Protein AF-A0ABD7Z527-F1 (afdb_monomer)

Nearest PDB structures (foldseek):
  4tod-assembly1_P  TM=2.152E-01  e=4.088E+00  Pseudomonas aeruginosa PAO1
  4tod-assembly1_J  TM=2.157E-01  e=4.329E+00  Pseudomonas aeruginosa PAO1
  4tod-assembly1_X  TM=2.156E-01  e=5.768E+00  Pseudomonas aeruginosa PAO1
  4tod-assembly1_B  TM=2.157E-01  e=8.139E+00  Pseudomonas aeruginosa PAO1
  4tod-assembly1_K  TM=2.155E-01  e=7.685E+00  Pseudomonas aeruginosa PAO1

Solvent-accessible surface area (backbone atoms only — not comparable to full-atom values): 9839 Å² total; per-residue (Å²): 134,81,52,68,57,55,56,52,47,55,48,41,74,73,71,46,86,82,51,60,68,53,32,31,76,75,62,70,29,89,59,44,30,60,46,44,46,56,42,40,77,74,68,48,90,78,90,82,69,78,49,38,57,57,56,54,61,9,43,60,68,12,44,68,38,42,75,70,66,40,55,69,60,13,51,52,37,22,50,56,42,30,55,51,53,51,50,57,33,51,76,70,72,50,76,78,61,68,40,77,66,75,51,58,57,75,65,64,43,37,53,56,42,50,44,32,36,47,70,62,62,38,55,64,72,61,42,56,75,71,44,65,96,49,72,67,42,52,29,58,76,70,65,60,53,70,39,72,68,53,49,52,52,49,52,53,51,50,53,52,51,50,52,54,50,52,53,57,62,73,75,109

Sequence (172 aa):
MNSQSEQILKYLQAGNALTPLEALRKFNCLRLGVRIYDLRQKGYVINSFLTTHTAMHAAESASALFNAGDKYRAGLAFKTAYERIVSEKKAKGIQPDWYVSAGLDKEQLAQLITEAAATGKITNDYALALLPAGEERMNIEAGNLLTDKQKEEGKARLGNLLNLITQKCALN

Organism: NCBI:txid1196083

pLDDT: mean 71.56, std 10.15, range [46.47, 90.75]

Radius of gyration: 21.58 Å; Cα contacts (8 Å, |Δi|>4): 142; chains: 1; bounding box: 44×40×75 Å

InterPro domains:
  IPR055245 Winged helix-turn-helix domain, proteobacterial-type [PF14090] (3-51)

Structure (mmCIF, N/CA/C/O backbone):
data_AF-A0ABD7Z527-F1
#
_entry.id   AF-A0ABD7Z527-F1
#
loop_
_atom_site.group_PDB
_atom_site.id
_atom_site.type_symbol
_atom_site.label_atom_id
_atom_site.label_alt_id
_atom_site.label_comp_id
_atom_site.label_asym_id
_atom_site.label_entity_id
_atom_site.label_seq_id
_atom_site.pdbx_PDB_ins_code
_atom_site.Cartn_x
_atom_site.Cartn_y
_atom_site.Cartn_z
_atom_site.occupancy
_atom_site.B_iso_or_equiv
_atom_site.auth_seq_id
_atom_site.auth_comp_id
_atom_site.auth_asym_id
_atom_site.auth_atom_id
_atom_site.pdbx_PDB_model_num
ATOM 1 N N . MET A 1 1 ? -9.236 0.096 -29.673 1.00 46.47 1 MET A N 1
ATOM 2 C CA . MET A 1 1 ? -8.679 1.162 -28.813 1.00 46.47 1 MET A CA 1
ATOM 3 C C . MET A 1 1 ? -8.976 0.743 -27.385 1.00 46.47 1 MET A C 1
ATOM 5 O O . MET A 1 1 ? -10.144 0.711 -27.032 1.00 46.47 1 MET A O 1
ATOM 9 N N . ASN A 1 2 ? -7.975 0.280 -26.633 1.00 58.22 2 ASN A N 1
ATOM 10 C CA . ASN A 1 2 ? -8.216 -0.273 -25.294 1.00 58.22 2 ASN A CA 1
ATOM 11 C C . ASN A 1 2 ? -8.515 0.868 -24.322 1.00 58.22 2 ASN A C 1
ATOM 13 O O . ASN A 1 2 ? -7.862 1.913 -24.384 1.00 58.22 2 ASN A O 1
ATOM 17 N N . SER A 1 3 ? -9.495 0.680 -23.442 1.00 83.06 3 SER A N 1
ATOM 18 C CA . SER A 1 3 ? -9.830 1.693 -22.440 1.00 83.06 3 SER A CA 1
ATOM 19 C C . SER A 1 3 ? -8.656 1.892 -21.466 1.00 83.06 3 SER A C 1
ATOM 21 O O . SER A 1 3 ? -7.891 0.961 -21.202 1.00 83.06 3 SER A O 1
ATOM 23 N N . GLN A 1 4 ? -8.491 3.096 -20.900 1.00 81.88 4 GLN A N 1
ATOM 24 C CA . GLN A 1 4 ? -7.438 3.359 -19.898 1.00 81.88 4 GLN A CA 1
ATOM 25 C C . GLN A 1 4 ? -7.494 2.348 -18.735 1.00 81.88 4 GLN A C 1
ATOM 27 O O . GLN A 1 4 ? -6.457 1.922 -18.228 1.00 81.88 4 GLN A O 1
ATOM 32 N N . SER A 1 5 ? -8.700 1.913 -18.349 1.00 83.75 5 SER A N 1
ATO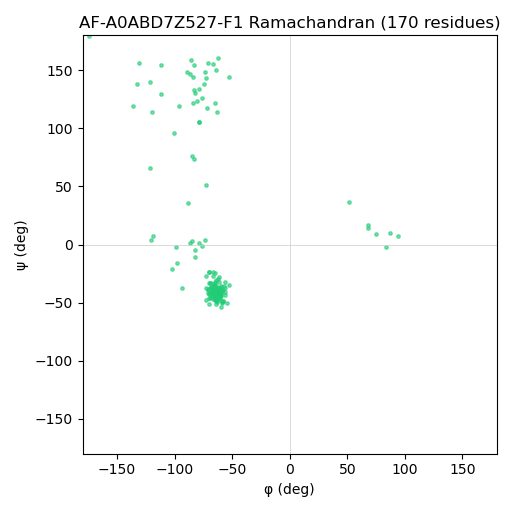M 33 C CA . SER A 1 5 ? -8.917 0.887 -17.323 1.00 83.75 5 SER A CA 1
ATOM 34 C C . SER A 1 5 ? -8.360 -0.482 -17.720 1.00 83.75 5 SER A C 1
ATOM 36 O O . SER A 1 5 ? -7.774 -1.155 -16.880 1.00 83.75 5 SER A O 1
ATOM 38 N N . GLU A 1 6 ? -8.499 -0.899 -18.981 1.00 86.81 6 GLU A N 1
ATOM 39 C CA . GLU A 1 6 ? -7.932 -2.166 -19.475 1.00 86.81 6 GLU A CA 1
ATOM 40 C C . GLU A 1 6 ? -6.405 -2.142 -19.501 1.00 86.81 6 GLU A C 1
ATOM 42 O O . GLU A 1 6 ? -5.765 -3.142 -19.179 1.00 86.81 6 GLU A O 1
ATOM 47 N N . GLN A 1 7 ? -5.806 -1.005 -19.865 1.00 88.75 7 GLN A N 1
ATOM 48 C CA . GLN A 1 7 ? -4.349 -0.85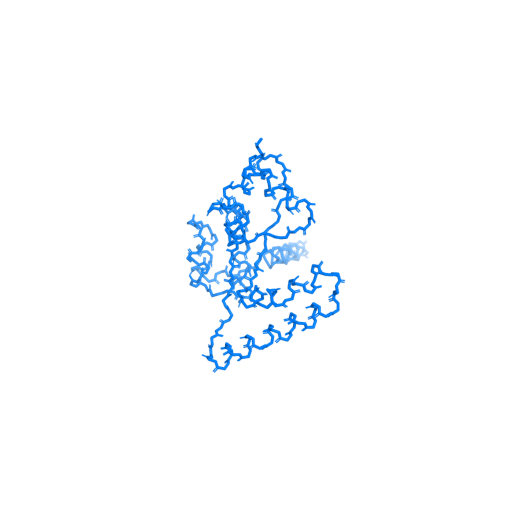0 -19.857 1.00 88.75 7 GLN A CA 1
ATOM 49 C C . GLN A 1 7 ? -3.789 -0.952 -18.436 1.00 88.75 7 GLN A C 1
ATOM 51 O O . GLN A 1 7 ? -2.818 -1.675 -18.206 1.00 88.75 7 GLN A O 1
ATOM 56 N N . ILE A 1 8 ? -4.443 -0.283 -17.482 1.00 87.19 8 ILE A N 1
ATOM 57 C CA . ILE A 1 8 ? -4.110 -0.366 -16.057 1.00 87.19 8 ILE A CA 1
ATOM 58 C C . ILE A 1 8 ? -4.287 -1.801 -15.555 1.00 87.19 8 ILE A C 1
ATOM 60 O O . ILE A 1 8 ? -3.374 -2.342 -14.938 1.00 87.19 8 ILE A O 1
ATOM 64 N N . LEU A 1 9 ? -5.411 -2.450 -15.870 1.00 86.38 9 LEU A N 1
ATOM 65 C CA . LEU A 1 9 ? -5.671 -3.831 -15.467 1.00 86.38 9 LEU A CA 1
ATOM 66 C C . LEU A 1 9 ? -4.587 -4.783 -15.980 1.00 86.38 9 LEU A C 1
ATOM 68 O O . LEU A 1 9 ? -4.036 -5.551 -15.197 1.00 86.38 9 LEU A O 1
ATOM 72 N N . LYS A 1 10 ? -4.231 -4.701 -17.266 1.00 86.94 10 LYS A N 1
ATOM 73 C CA . LYS A 1 10 ? -3.186 -5.545 -17.859 1.00 86.94 10 LYS A CA 1
ATOM 74 C C . LYS A 1 10 ? -1.829 -5.324 -17.186 1.00 86.94 10 LYS A C 1
ATOM 76 O O . LYS A 1 10 ? -1.083 -6.276 -16.973 1.00 86.94 10 LYS A O 1
ATOM 81 N N . TYR A 1 11 ? -1.513 -4.078 -16.837 1.00 84.69 11 TYR A N 1
ATOM 82 C CA . TYR A 1 11 ? -0.277 -3.738 -16.134 1.00 84.69 11 TYR A CA 1
ATOM 83 C C . TYR A 1 11 ? -0.232 -4.329 -14.718 1.00 84.69 11 TYR A C 1
ATOM 85 O O . TYR A 1 11 ? 0.797 -4.878 -14.324 1.00 84.69 11 TYR A O 1
ATOM 93 N N . LEU A 1 12 ? -1.354 -4.277 -13.991 1.00 80.50 12 LEU A N 1
ATOM 94 C CA . LEU A 1 12 ? -1.500 -4.877 -12.661 1.00 80.50 12 LEU A CA 1
ATOM 95 C C . LEU A 1 12 ? -1.464 -6.413 -12.716 1.00 80.50 12 LEU A C 1
ATOM 97 O O . LEU A 1 12 ? -0.806 -7.045 -11.896 1.00 80.50 12 LEU A O 1
ATOM 101 N N . GLN A 1 13 ? -2.108 -7.026 -13.714 1.00 81.50 13 GLN A N 1
ATOM 102 C CA . GLN A 1 13 ? -2.106 -8.481 -13.922 1.00 81.50 13 GLN A CA 1
ATOM 103 C C . GLN A 1 13 ? -0.719 -9.042 -14.254 1.00 81.50 13 GLN A C 1
ATOM 105 O O . GLN A 1 13 ? -0.444 -10.202 -13.965 1.00 81.50 13 GLN A O 1
ATOM 110 N N . ALA A 1 14 ? 0.175 -8.219 -14.806 1.00 76.38 14 ALA A N 1
ATOM 111 C CA . ALA A 1 14 ? 1.581 -8.572 -14.984 1.00 76.38 14 ALA A CA 1
ATOM 112 C C . ALA A 1 14 ? 2.389 -8.561 -13.664 1.00 76.38 14 ALA A C 1
ATOM 114 O O . ALA A 1 14 ? 3.598 -8.775 -13.694 1.00 76.38 14 ALA A O 1
ATOM 115 N N . GLY A 1 15 ? 1.743 -8.315 -12.516 1.00 71.25 15 GLY A N 1
ATOM 116 C CA . GLY A 1 15 ? 2.357 -8.325 -11.185 1.00 71.25 15 GLY A CA 1
ATOM 117 C C . GLY A 1 15 ? 2.979 -6.993 -10.765 1.00 71.25 15 GLY A C 1
ATOM 118 O O . GLY A 1 15 ? 3.676 -6.936 -9.754 1.00 71.25 15 GLY A O 1
ATOM 119 N N . ASN A 1 16 ? 2.748 -5.919 -11.524 1.00 73.06 16 ASN A N 1
ATOM 120 C CA . ASN A 1 16 ? 3.300 -4.605 -11.206 1.00 73.06 16 ASN A CA 1
ATOM 121 C C . ASN A 1 16 ? 2.419 -3.862 -10.198 1.00 73.06 16 ASN A C 1
ATOM 123 O O . ASN A 1 16 ? 1.191 -3.904 -10.276 1.00 73.06 16 ASN A O 1
ATOM 127 N N . ALA A 1 17 ? 3.049 -3.100 -9.306 1.00 73.62 17 ALA A N 1
ATOM 128 C CA . ALA A 1 17 ? 2.367 -2.066 -8.537 1.00 73.62 17 ALA A CA 1
ATOM 129 C C . ALA A 1 17 ? 2.258 -0.777 -9.366 1.00 73.62 17 ALA A C 1
ATOM 131 O O . ALA A 1 17 ? 3.062 -0.541 -10.272 1.00 73.62 17 ALA A O 1
ATOM 132 N N . LEU A 1 18 ? 1.259 0.055 -9.065 1.00 74.31 18 LEU A N 1
ATOM 133 C CA . LEU A 1 18 ? 1.029 1.302 -9.789 1.00 74.31 18 LEU A CA 1
ATOM 134 C C . LEU A 1 18 ? 0.715 2.449 -8.827 1.00 74.31 18 LEU A C 1
ATOM 136 O O . LEU A 1 18 ? -0.288 2.417 -8.115 1.00 74.31 18 LEU A O 1
ATOM 140 N N . THR A 1 19 ? 1.557 3.482 -8.835 1.00 73.81 19 THR A N 1
ATOM 141 C CA . THR A 1 19 ? 1.311 4.729 -8.095 1.00 73.81 19 THR A CA 1
ATOM 142 C C . THR A 1 19 ? 0.455 5.715 -8.905 1.00 73.81 19 THR A C 1
ATOM 144 O O . THR A 1 19 ? 0.436 5.646 -10.138 1.00 73.81 19 THR A O 1
ATOM 147 N N . PRO A 1 20 ? -0.217 6.694 -8.262 1.00 68.00 20 PRO A N 1
ATOM 148 C CA . PRO A 1 20 ? -0.946 7.745 -8.979 1.00 68.00 20 PRO A CA 1
ATOM 149 C C . PRO A 1 20 ? -0.072 8.526 -9.973 1.00 68.00 20 PRO A C 1
ATOM 151 O O . PRO A 1 20 ? -0.516 8.842 -11.076 1.00 68.00 20 PRO A O 1
ATOM 154 N N . LEU A 1 21 ? 1.191 8.788 -9.619 1.00 69.81 21 LEU A N 1
ATOM 155 C CA . LEU A 1 21 ? 2.136 9.487 -10.491 1.00 69.81 21 LEU A CA 1
ATOM 156 C C . LEU A 1 21 ? 2.545 8.631 -11.698 1.00 69.81 21 LEU A C 1
ATOM 158 O O . LEU A 1 21 ? 2.596 9.128 -12.821 1.00 69.81 21 LEU A O 1
ATOM 162 N N . GLU A 1 22 ? 2.809 7.340 -11.499 1.00 70.94 22 GLU A N 1
ATOM 163 C CA . GLU A 1 22 ? 3.094 6.427 -12.610 1.00 70.94 22 GLU A CA 1
ATOM 164 C C . GLU A 1 22 ? 1.879 6.234 -13.512 1.00 70.94 22 GLU A C 1
ATOM 166 O O . GLU A 1 22 ? 2.039 6.171 -14.729 1.00 70.94 22 GLU A O 1
ATOM 171 N N . ALA A 1 23 ? 0.671 6.187 -12.949 1.00 76.44 23 ALA A N 1
ATOM 172 C CA . ALA A 1 23 ? -0.558 6.110 -13.727 1.00 76.44 23 ALA A CA 1
ATOM 173 C C . ALA A 1 23 ? -0.746 7.344 -14.618 1.00 76.44 23 ALA A C 1
ATOM 175 O O . ALA A 1 23 ? -1.143 7.212 -15.779 1.00 76.44 23 ALA A O 1
ATOM 176 N N . LEU A 1 24 ? -0.388 8.527 -14.113 1.00 73.69 24 LEU A N 1
ATOM 177 C CA . LEU A 1 24 ? -0.336 9.743 -14.913 1.00 73.69 24 LEU A CA 1
ATOM 178 C C . LEU A 1 24 ? 0.722 9.640 -16.021 1.00 73.69 24 LEU A C 1
ATOM 180 O O . LEU A 1 24 ? 0.402 9.842 -17.186 1.00 73.69 24 LEU A O 1
ATOM 184 N N . ARG A 1 25 ? 1.967 9.272 -15.698 1.00 76.69 25 ARG A N 1
ATOM 185 C CA . ARG A 1 25 ? 3.066 9.241 -16.684 1.00 76.69 25 ARG A CA 1
ATOM 186 C C . ARG A 1 25 ? 2.906 8.150 -17.750 1.00 76.69 25 ARG A C 1
ATOM 188 O O . ARG A 1 25 ? 3.291 8.373 -18.892 1.00 76.69 25 ARG A O 1
ATOM 195 N N . LYS A 1 26 ? 2.375 6.976 -17.390 1.00 80.19 26 LYS A N 1
ATOM 196 C CA . LYS A 1 26 ? 2.280 5.794 -18.272 1.00 80.19 26 LYS A CA 1
ATOM 197 C C . LYS A 1 26 ? 0.945 5.693 -19.008 1.00 80.19 26 LYS A C 1
ATOM 199 O O . LYS A 1 26 ? 0.926 5.266 -20.157 1.00 80.19 26 LYS A O 1
ATOM 204 N N . PHE A 1 27 ? -0.161 6.062 -18.358 1.00 86.00 27 PHE A N 1
ATOM 205 C CA . PHE A 1 27 ? -1.521 5.855 -18.883 1.00 86.00 27 PHE A CA 1
ATOM 206 C C . PHE A 1 27 ? -2.312 7.158 -19.044 1.00 86.00 27 PHE A C 1
ATOM 208 O O . PHE A 1 27 ? -3.498 7.126 -19.383 1.00 86.00 27 PHE A O 1
ATOM 215 N N . ASN A 1 28 ? -1.677 8.307 -18.779 1.00 83.88 28 ASN A N 1
ATOM 216 C CA . ASN A 1 28 ? -2.321 9.619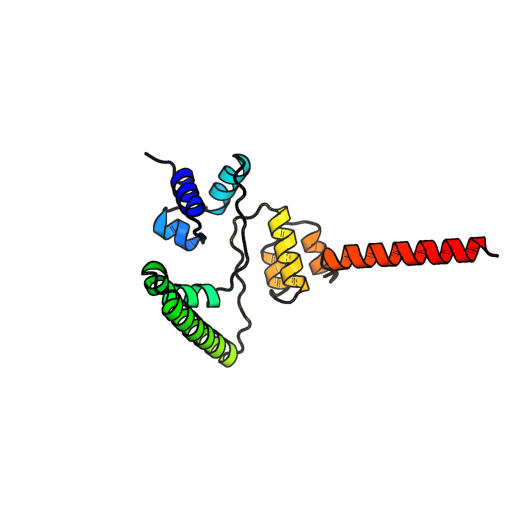 -18.730 1.00 83.88 28 ASN A CA 1
ATOM 217 C C . ASN A 1 28 ? -3.562 9.627 -17.816 1.00 83.88 28 ASN A C 1
ATOM 219 O O . ASN A 1 28 ? -4.593 10.233 -18.114 1.00 83.88 28 ASN A O 1
ATOM 223 N N . CYS A 1 29 ? -3.488 8.872 -16.715 1.00 82.25 29 CYS A N 1
ATOM 224 C CA . CYS A 1 29 ? -4.592 8.674 -15.790 1.00 82.25 29 CYS A CA 1
ATOM 225 C C . CYS A 1 29 ? -4.426 9.570 -14.556 1.00 82.25 29 CYS A C 1
ATOM 227 O O . CYS A 1 29 ? -3.756 9.209 -13.593 1.00 82.25 29 CYS A O 1
ATOM 229 N N . LEU A 1 30 ? -5.082 10.734 -14.577 1.00 74.62 30 LEU A N 1
ATOM 230 C CA . LEU A 1 30 ? -5.107 11.688 -13.456 1.00 74.62 30 LEU A CA 1
ATOM 231 C C . LEU A 1 30 ? -5.922 11.192 -12.250 1.00 74.62 30 LEU A C 1
ATOM 233 O O . LEU A 1 30 ? -5.720 11.649 -11.130 1.00 74.62 30 LEU A O 1
ATOM 237 N N . ARG A 1 31 ? -6.870 10.273 -12.473 1.00 74.62 31 ARG A N 1
ATOM 238 C CA . ARG A 1 31 ? -7.785 9.742 -11.449 1.00 74.62 31 ARG A CA 1
ATOM 239 C C . ARG A 1 31 ? -7.645 8.228 -11.327 1.00 74.62 31 ARG A C 1
ATOM 241 O O . ARG A 1 31 ? -8.578 7.489 -11.640 1.00 74.62 31 ARG A O 1
ATOM 248 N N . LEU A 1 32 ? -6.480 7.773 -10.864 1.00 79.12 32 LEU A N 1
ATOM 249 C CA . LEU A 1 32 ? -6.211 6.344 -10.674 1.00 79.12 32 LEU A CA 1
ATOM 250 C C . LEU A 1 32 ? -7.245 5.684 -9.746 1.00 79.12 32 LEU A C 1
ATOM 252 O O . LEU A 1 32 ? -7.762 4.626 -10.083 1.00 79.12 32 LEU A O 1
ATOM 256 N N . GLY A 1 33 ? -7.610 6.333 -8.634 1.00 71.75 33 GLY A N 1
ATOM 257 C CA . GLY A 1 33 ? -8.549 5.771 -7.654 1.00 71.75 33 GLY A CA 1
ATOM 258 C C . GLY A 1 33 ? -9.909 5.383 -8.237 1.00 71.75 33 GLY A C 1
ATOM 259 O O . GLY A 1 33 ? -10.409 4.298 -7.960 1.00 71.75 33 GLY A O 1
ATOM 260 N N . VAL A 1 34 ? -10.463 6.207 -9.134 1.00 78.50 34 VAL A N 1
ATOM 261 C CA . VAL A 1 34 ? -11.738 5.908 -9.813 1.00 78.50 34 VAL A CA 1
ATOM 262 C C . VAL A 1 34 ? -11.607 4.668 -10.697 1.00 78.50 34 VAL A C 1
ATOM 264 O O . VAL A 1 34 ? -12.486 3.816 -10.709 1.00 78.50 34 VAL A O 1
ATOM 267 N N . ARG A 1 35 ? -10.483 4.521 -11.406 1.00 83.75 35 ARG A N 1
ATOM 268 C CA . ARG A 1 35 ? -10.249 3.363 -12.280 1.00 83.75 35 ARG A CA 1
ATOM 269 C C . ARG A 1 35 ? -10.060 2.078 -11.484 1.00 83.75 35 ARG A C 1
ATOM 271 O O . ARG A 1 35 ? -10.556 1.039 -11.901 1.00 83.75 35 ARG A O 1
ATOM 278 N N . ILE A 1 36 ? -9.392 2.149 -10.334 1.00 80.62 36 ILE A N 1
ATOM 279 C CA . ILE A 1 36 ? -9.281 1.011 -9.416 1.00 80.62 36 ILE A CA 1
ATOM 280 C C . ILE A 1 36 ? -10.653 0.643 -8.841 1.00 80.62 36 ILE A C 1
ATOM 282 O O . ILE A 1 36 ? -10.979 -0.541 -8.802 1.00 80.62 36 ILE A O 1
ATOM 286 N N . TYR A 1 37 ? -11.479 1.627 -8.474 1.00 78.94 37 TYR A N 1
ATOM 287 C CA . TYR A 1 37 ? -12.853 1.386 -8.028 1.00 78.94 37 TYR A CA 1
ATOM 288 C C . TYR A 1 37 ? -13.684 0.665 -9.101 1.00 78.94 37 TYR A C 1
ATOM 290 O O . TYR A 1 37 ? -14.261 -0.382 -8.816 1.00 78.94 37 TYR A O 1
ATOM 298 N N . ASP A 1 38 ? -13.663 1.146 -10.349 1.00 82.19 38 ASP A N 1
ATOM 299 C CA . ASP A 1 38 ? -14.366 0.501 -11.467 1.00 82.19 38 ASP A CA 1
ATOM 300 C C . ASP A 1 38 ? -13.911 -0.955 -11.676 1.00 82.19 38 ASP A C 1
ATOM 302 O O . ASP A 1 38 ? -14.717 -1.832 -11.988 1.00 82.19 38 ASP A O 1
ATOM 306 N N . LEU A 1 39 ? -12.612 -1.233 -11.520 1.00 84.69 39 LEU A N 1
ATOM 307 C CA . LEU A 1 39 ? -12.059 -2.584 -11.644 1.00 84.69 39 LEU A CA 1
ATOM 308 C C . LEU A 1 39 ? -12.472 -3.481 -10.469 1.00 84.69 39 LEU A C 1
ATOM 310 O O . LEU A 1 39 ? -12.816 -4.641 -10.683 1.00 84.69 39 LEU A O 1
ATOM 314 N N . ARG A 1 40 ? -12.514 -2.952 -9.244 1.00 80.44 40 ARG A N 1
ATOM 315 C CA . ARG A 1 40 ? -13.016 -3.693 -8.077 1.00 80.44 40 ARG A CA 1
ATOM 316 C C . ARG A 1 40 ? -14.494 -4.049 -8.225 1.00 80.44 40 ARG A C 1
ATOM 318 O O . ARG A 1 40 ? -14.859 -5.192 -7.977 1.00 80.44 40 ARG A O 1
ATOM 325 N N . GLN A 1 41 ? -15.318 -3.123 -8.720 1.00 79.94 41 GLN A N 1
ATOM 326 C CA . GLN A 1 41 ? -16.737 -3.376 -9.014 1.00 79.94 41 GLN A CA 1
ATOM 327 C C . GLN A 1 41 ? -16.936 -4.466 -10.079 1.00 79.94 41 GLN A C 1
ATOM 329 O O . GLN A 1 41 ? -17.925 -5.190 -10.057 1.00 79.94 41 GLN A O 1
ATOM 334 N N . LYS A 1 42 ? -15.968 -4.638 -10.985 1.00 83.25 42 LYS A N 1
ATOM 335 C CA . LYS A 1 42 ? -15.942 -5.740 -11.961 1.00 83.25 42 LYS A CA 1
ATOM 336 C C . LYS A 1 42 ? -15.458 -7.078 -11.379 1.00 83.25 42 LYS A C 1
ATOM 338 O O . LYS A 1 42 ? -15.373 -8.051 -12.120 1.00 83.25 42 LYS A O 1
ATOM 343 N N . GLY A 1 43 ? -15.136 -7.136 -10.085 1.00 83.19 43 GLY A N 1
ATOM 344 C CA . GLY A 1 43 ? -14.713 -8.348 -9.381 1.00 83.19 43 GLY A CA 1
ATOM 345 C C . GLY A 1 43 ? -13.198 -8.559 -9.299 1.00 83.19 43 GLY A C 1
ATOM 346 O O . GLY A 1 43 ? -12.759 -9.614 -8.843 1.00 83.19 43 GLY A O 1
ATOM 347 N N . TYR A 1 44 ? -12.373 -7.592 -9.718 1.00 80.38 44 TYR A N 1
ATOM 348 C CA . TYR A 1 44 ? -10.917 -7.713 -9.594 1.00 80.38 44 TYR A CA 1
ATOM 349 C C . TYR A 1 44 ? -10.446 -7.358 -8.178 1.00 80.38 44 TYR A C 1
ATOM 351 O O . TYR A 1 44 ? -10.658 -6.245 -7.695 1.00 80.38 44 TYR A O 1
ATOM 359 N N . VAL A 1 45 ? -9.735 -8.284 -7.532 1.00 75.75 45 VAL A N 1
ATOM 360 C CA . VAL A 1 45 ? -9.110 -8.049 -6.223 1.00 75.75 45 VAL A CA 1
ATOM 361 C C . VAL A 1 45 ? -7.817 -7.260 -6.424 1.00 75.75 45 VAL A C 1
ATOM 363 O O . VAL A 1 45 ? -6.816 -7.796 -6.897 1.00 75.75 45 VAL A O 1
ATOM 366 N N . ILE A 1 46 ? -7.840 -5.969 -6.089 1.00 75.88 46 ILE A N 1
ATOM 367 C CA . ILE A 1 46 ? -6.681 -5.075 -6.204 1.00 75.88 46 ILE A CA 1
ATOM 368 C C . ILE A 1 46 ? -6.341 -4.535 -4.821 1.00 75.88 46 ILE A C 1
ATOM 370 O O . ILE A 1 46 ? -7.106 -3.751 -4.262 1.00 75.88 46 ILE A O 1
ATOM 374 N N . ASN A 1 47 ? -5.176 -4.909 -4.300 1.00 68.88 47 ASN A N 1
ATOM 375 C CA . ASN A 1 47 ? -4.708 -4.476 -2.986 1.00 68.88 47 ASN A CA 1
ATOM 376 C C . ASN A 1 47 ? -3.962 -3.141 -3.072 1.00 68.88 47 ASN A C 1
ATOM 378 O O . ASN A 1 47 ? -3.264 -2.861 -4.047 1.00 68.88 47 ASN A O 1
ATOM 382 N N . SER A 1 48 ? -4.085 -2.329 -2.028 1.00 66.12 48 SER A N 1
ATOM 383 C CA . SER A 1 48 ? -3.366 -1.064 -1.888 1.00 66.12 48 SER A CA 1
ATOM 384 C C . SER A 1 48 ? -2.544 -1.108 -0.610 1.00 66.12 48 SER A C 1
ATOM 386 O O . SER A 1 48 ? -3.002 -1.625 0.405 1.00 66.12 48 SER A O 1
ATOM 388 N N . PHE A 1 49 ? -1.327 -0.581 -0.663 1.00 60.56 49 PHE A N 1
ATOM 389 C CA . PHE A 1 49 ? -0.407 -0.570 0.467 1.00 60.56 49 PHE A CA 1
ATOM 390 C C . PHE A 1 49 ? 0.179 0.829 0.670 1.00 60.56 49 PHE A C 1
ATOM 392 O O . PHE A 1 49 ? 0.220 1.653 -0.251 1.00 60.56 49 PHE A O 1
ATOM 399 N N . LEU A 1 50 ? 0.612 1.092 1.903 1.00 59.38 50 LEU A N 1
ATOM 400 C CA . LEU A 1 50 ? 1.314 2.312 2.289 1.00 59.38 50 LEU A CA 1
ATOM 401 C C . LEU A 1 50 ? 2.791 2.190 1.932 1.00 59.38 50 LEU A C 1
ATOM 403 O O . LEU A 1 50 ? 3.448 1.225 2.320 1.00 59.38 50 LEU A O 1
ATOM 407 N N . THR A 1 51 ? 3.324 3.203 1.256 1.00 62.00 51 THR A N 1
ATOM 408 C CA . THR A 1 51 ? 4.757 3.312 0.974 1.00 62.00 51 THR A CA 1
ATOM 409 C C . THR A 1 51 ? 5.224 4.723 1.311 1.00 62.00 51 THR A C 1
ATOM 411 O O . THR A 1 51 ? 4.547 5.709 1.032 1.00 62.00 51 THR A O 1
ATOM 414 N N . THR A 1 52 ? 6.396 4.839 1.929 1.00 62.78 52 THR A N 1
ATOM 415 C CA . THR A 1 52 ? 7.028 6.130 2.230 1.00 62.78 52 THR A CA 1
ATOM 416 C C . THR A 1 52 ? 7.563 6.760 0.942 1.00 62.78 52 THR A C 1
ATOM 418 O O . THR A 1 52 ? 8.117 6.062 0.090 1.00 62.78 52 THR A O 1
ATOM 421 N N . HIS A 1 53 ? 7.487 8.088 0.809 1.00 64.69 53 HIS A N 1
ATOM 422 C CA . HIS A 1 53 ? 8.071 8.796 -0.342 1.00 64.69 53 HIS A CA 1
ATOM 423 C C . HIS A 1 53 ? 9.576 8.492 -0.497 1.00 64.69 53 HIS A C 1
ATOM 425 O O . HIS A 1 53 ? 10.089 8.385 -1.605 1.00 64.69 53 HIS A O 1
ATOM 431 N N . THR A 1 54 ? 10.287 8.257 0.610 1.00 65.81 54 THR A N 1
ATOM 432 C CA . THR A 1 54 ? 11.703 7.850 0.607 1.00 65.81 54 THR A CA 1
ATOM 433 C C . THR A 1 54 ? 11.934 6.495 -0.060 1.00 65.81 54 THR A C 1
ATOM 435 O O . THR A 1 54 ? 12.851 6.361 -0.865 1.00 65.81 54 THR A O 1
ATOM 438 N N . ALA A 1 55 ? 11.085 5.506 0.230 1.00 68.81 55 ALA A N 1
ATOM 439 C CA . ALA A 1 55 ? 11.138 4.191 -0.399 1.00 68.81 55 ALA A CA 1
ATOM 440 C C . ALA A 1 55 ? 10.817 4.275 -1.898 1.00 68.81 55 ALA A C 1
ATOM 442 O O . ALA A 1 55 ? 11.438 3.579 -2.693 1.00 68.81 55 ALA A O 1
ATOM 443 N N . MET A 1 56 ? 9.914 5.175 -2.299 1.00 69.88 56 MET A N 1
ATOM 444 C CA . MET A 1 56 ? 9.600 5.422 -3.709 1.00 69.88 56 MET A CA 1
ATOM 445 C C . MET A 1 56 ? 10.800 6.001 -4.480 1.00 69.88 56 MET A C 1
ATOM 447 O O . MET A 1 56 ? 11.167 5.472 -5.525 1.00 69.88 56 MET A O 1
ATOM 451 N N . HIS A 1 57 ? 11.463 7.028 -3.937 1.00 70.31 57 HIS A N 1
ATOM 452 C CA . HIS A 1 57 ? 12.682 7.607 -4.531 1.00 70.31 57 HIS A CA 1
ATOM 453 C C . HIS A 1 57 ? 13.845 6.604 -4.576 1.00 70.31 57 HIS A C 1
ATOM 455 O O . HIS A 1 57 ? 14.586 6.534 -5.557 1.00 70.31 57 HIS A O 1
ATOM 461 N N . ALA A 1 58 ? 13.991 5.776 -3.539 1.00 76.38 58 ALA A N 1
ATOM 462 C CA . ALA A 1 58 ? 14.988 4.709 -3.526 1.00 76.38 58 ALA A CA 1
ATOM 463 C C . ALA A 1 58 ? 14.705 3.627 -4.585 1.00 76.38 58 ALA A C 1
ATOM 465 O O . ALA A 1 58 ? 15.633 3.128 -5.224 1.00 76.38 58 ALA A O 1
ATOM 466 N N . ALA A 1 59 ? 13.430 3.293 -4.813 1.00 77.12 59 ALA A N 1
ATOM 467 C CA . ALA A 1 59 ? 13.008 2.333 -5.832 1.00 77.12 59 ALA A CA 1
ATOM 468 C C . ALA A 1 59 ? 13.305 2.807 -7.259 1.00 77.12 59 ALA A C 1
ATOM 470 O O . ALA A 1 59 ? 13.671 1.987 -8.100 1.00 77.12 59 ALA A O 1
ATOM 471 N N . GLU A 1 60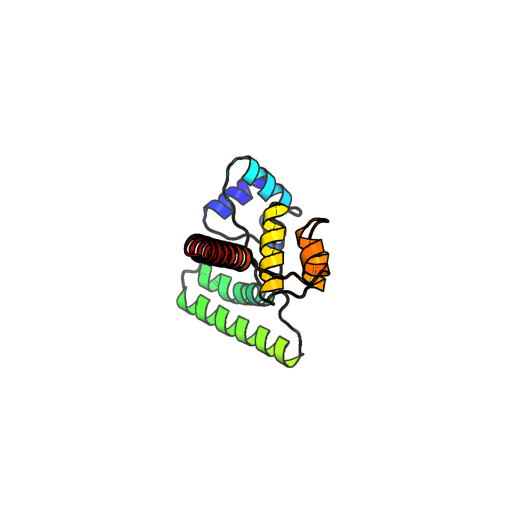 ? 13.237 4.112 -7.535 1.00 78.31 60 GLU A N 1
ATOM 472 C CA . GLU A 1 60 ? 13.601 4.663 -8.848 1.00 78.31 60 GLU A CA 1
ATOM 473 C C . GLU A 1 60 ? 15.063 4.356 -9.204 1.00 78.31 60 GLU A C 1
ATOM 475 O O . GLU A 1 60 ? 15.357 3.921 -10.318 1.00 78.31 60 GLU A O 1
ATOM 480 N N . SER A 1 61 ? 15.961 4.453 -8.219 1.00 76.12 61 SER A N 1
ATOM 481 C CA . SER A 1 61 ? 17.392 4.156 -8.384 1.00 76.12 61 SER A CA 1
ATOM 482 C C . SER A 1 61 ? 17.666 2.671 -8.672 1.00 76.12 61 SER A C 1
ATOM 484 O O . SER A 1 61 ? 18.688 2.324 -9.259 1.00 76.12 61 SER A O 1
ATOM 486 N N . ALA A 1 62 ? 16.747 1.788 -8.275 1.00 80.56 62 ALA A N 1
ATOM 487 C CA . ALA A 1 62 ? 16.844 0.342 -8.463 1.00 80.56 62 ALA A CA 1
ATOM 488 C C . ALA A 1 62 ? 16.060 -0.177 -9.681 1.00 80.56 62 ALA A C 1
ATOM 490 O O . ALA A 1 62 ? 16.308 -1.296 -10.133 1.00 80.56 62 ALA A O 1
ATOM 491 N N . SER A 1 63 ? 15.136 0.620 -10.229 1.00 77.00 63 SER A N 1
ATOM 492 C CA . SER A 1 63 ? 14.169 0.187 -11.247 1.00 77.00 63 SER A CA 1
ATOM 493 C C . SER A 1 63 ? 14.838 -0.320 -12.528 1.00 77.00 63 SER A C 1
ATOM 495 O O . SER A 1 63 ? 14.480 -1.378 -13.042 1.00 77.00 63 SER A O 1
ATOM 497 N N . ALA A 1 64 ? 15.875 0.370 -13.015 1.00 78.19 64 ALA A N 1
ATOM 498 C CA . ALA A 1 64 ? 16.595 -0.040 -14.223 1.00 78.19 64 ALA A CA 1
ATOM 499 C C . ALA A 1 64 ? 17.291 -1.406 -14.065 1.00 78.19 64 ALA A C 1
ATOM 501 O O . ALA A 1 64 ? 17.195 -2.257 -14.947 1.00 78.19 64 ALA A O 1
ATOM 502 N N . LEU A 1 65 ? 17.942 -1.635 -12.920 1.00 81.62 65 LEU A N 1
ATOM 503 C CA . LEU A 1 65 ? 18.634 -2.892 -12.612 1.00 81.62 65 LEU A CA 1
ATOM 504 C C . LEU A 1 65 ? 17.643 -4.034 -12.371 1.00 81.62 65 LEU A C 1
ATOM 506 O O . LEU A 1 65 ? 17.867 -5.158 -12.817 1.00 81.62 65 LEU A O 1
ATOM 510 N N . PHE A 1 66 ? 16.521 -3.733 -11.715 1.00 76.75 66 PHE A N 1
ATOM 511 C CA . PHE A 1 66 ? 15.464 -4.703 -11.456 1.00 76.75 66 PHE A CA 1
ATOM 512 C C . PHE A 1 66 ? 14.828 -5.192 -12.761 1.00 76.75 66 PHE A C 1
ATOM 514 O O . PHE A 1 66 ? 14.699 -6.398 -12.971 1.00 76.75 66 PHE A O 1
ATOM 521 N N . ASN A 1 67 ? 14.504 -4.267 -13.670 1.00 77.69 67 ASN A N 1
ATOM 522 C CA . ASN A 1 67 ? 13.929 -4.586 -14.979 1.00 77.69 67 ASN A CA 1
ATOM 523 C C . ASN A 1 67 ? 14.914 -5.335 -15.890 1.00 77.69 67 ASN A C 1
ATOM 525 O O . ASN A 1 67 ? 14.488 -6.116 -16.735 1.00 77.69 67 ASN A O 1
ATOM 529 N N . ALA A 1 68 ? 16.222 -5.143 -15.694 1.00 82.31 68 ALA A N 1
ATOM 530 C CA . 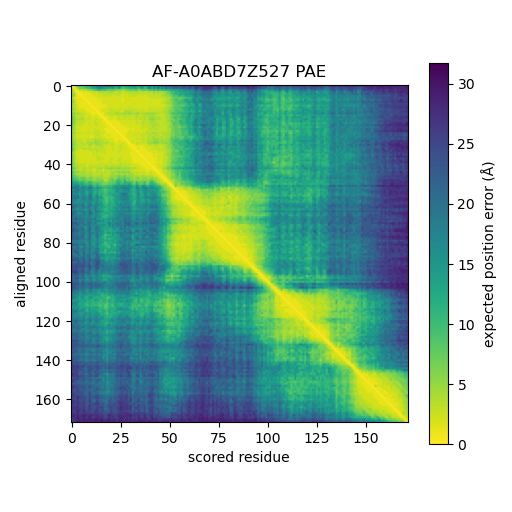ALA A 1 68 ? 17.269 -5.910 -16.369 1.00 82.31 68 ALA A CA 1
ATOM 531 C C . ALA A 1 68 ? 17.451 -7.337 -15.803 1.00 82.31 68 ALA A C 1
ATOM 533 O O . ALA A 1 68 ? 18.283 -8.091 -16.300 1.00 82.31 68 ALA A O 1
ATOM 534 N N . GLY A 1 69 ? 16.693 -7.719 -14.767 1.00 80.69 69 GLY A N 1
ATOM 535 C CA . GLY A 1 69 ? 16.751 -9.041 -14.136 1.00 80.69 69 GLY A CA 1
ATOM 536 C C . GLY A 1 69 ? 17.848 -9.196 -13.078 1.00 80.69 69 GLY A C 1
ATOM 537 O O . GLY A 1 69 ? 17.910 -10.232 -12.413 1.00 80.69 69 GLY A O 1
ATOM 538 N N . ASP A 1 70 ? 18.670 -8.169 -12.853 1.00 82.50 70 ASP A N 1
ATOM 539 C CA . ASP A 1 70 ? 19.737 -8.179 -11.852 1.00 82.50 70 ASP A CA 1
ATOM 540 C C . ASP A 1 70 ? 19.190 -7.797 -10.471 1.00 82.50 70 ASP A C 1
ATOM 542 O O . ASP A 1 70 ? 19.346 -6.683 -9.960 1.00 82.50 70 ASP A O 1
ATOM 546 N N . LYS A 1 71 ? 18.501 -8.761 -9.858 1.00 72.50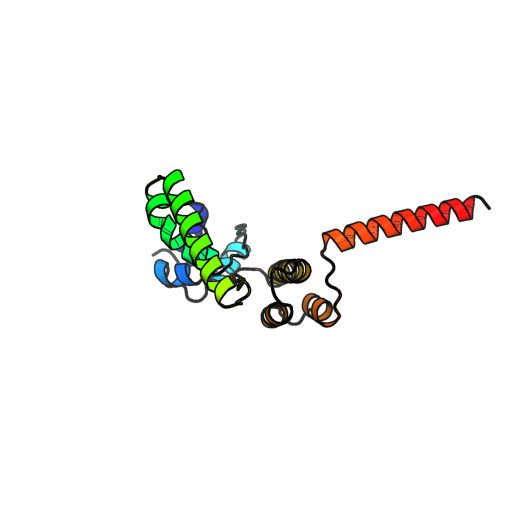 71 LYS A N 1
ATOM 547 C CA . LYS A 1 71 ? 17.829 -8.586 -8.564 1.00 72.50 71 LYS A CA 1
ATOM 548 C C . LYS A 1 71 ? 18.806 -8.248 -7.434 1.00 72.50 71 LYS A C 1
ATOM 550 O O . LYS A 1 71 ? 18.436 -7.519 -6.516 1.00 72.50 71 LYS A O 1
ATOM 555 N N . TYR A 1 72 ? 20.040 -8.753 -7.499 1.00 77.31 72 TYR A N 1
ATOM 556 C CA . TYR A 1 72 ? 21.051 -8.510 -6.470 1.00 77.31 72 TYR A CA 1
ATOM 557 C C . TYR A 1 72 ? 21.534 -7.058 -6.505 1.00 77.31 72 TYR A C 1
ATOM 559 O O . TYR A 1 72 ? 21.489 -6.363 -5.487 1.00 77.31 72 TYR A O 1
ATOM 567 N N . ARG A 1 73 ? 21.929 -6.557 -7.683 1.00 70.75 73 ARG A N 1
ATOM 568 C CA . ARG A 1 73 ? 22.385 -5.166 -7.821 1.00 70.75 73 ARG A CA 1
ATOM 569 C C . ARG A 1 73 ? 21.244 -4.174 -7.651 1.00 70.75 73 ARG A C 1
ATOM 571 O O . ARG A 1 73 ? 21.465 -3.119 -7.066 1.00 70.75 73 ARG A O 1
ATOM 578 N N . ALA A 1 74 ? 20.030 -4.525 -8.072 1.00 70.62 74 ALA A N 1
ATOM 579 C CA . ALA A 1 74 ? 18.839 -3.730 -7.787 1.00 70.62 74 ALA A CA 1
ATOM 580 C C . ALA A 1 74 ? 18.592 -3.590 -6.277 1.00 70.62 74 ALA A C 1
ATOM 582 O O . ALA A 1 74 ? 18.374 -2.483 -5.792 1.00 70.62 74 ALA A O 1
ATOM 583 N N . GLY A 1 75 ? 18.686 -4.690 -5.520 1.00 58.50 75 GLY A N 1
ATOM 584 C CA . GLY A 1 75 ? 18.541 -4.667 -4.063 1.00 58.50 75 GLY A CA 1
ATOM 585 C C . GLY A 1 75 ? 19.612 -3.818 -3.374 1.00 58.50 75 GLY A C 1
ATOM 586 O O . GLY A 1 75 ? 19.296 -3.032 -2.480 1.00 58.50 75 GLY A O 1
ATOM 587 N N . LEU A 1 76 ? 20.865 -3.921 -3.829 1.00 75.00 76 LEU A N 1
ATOM 588 C CA . LEU A 1 76 ? 21.961 -3.096 -3.321 1.00 75.00 76 LEU A CA 1
ATOM 589 C C . LEU A 1 76 ? 21.733 -1.607 -3.626 1.00 75.00 76 LEU A C 1
ATOM 591 O O . LEU A 1 76 ? 21.809 -0.784 -2.719 1.00 75.00 76 LEU A O 1
ATOM 595 N N . ALA A 1 77 ? 21.377 -1.268 -4.869 1.00 73.69 77 ALA A N 1
ATOM 596 C CA . ALA A 1 77 ? 21.090 0.105 -5.285 1.00 73.69 77 ALA A CA 1
ATOM 597 C C . ALA A 1 77 ? 19.915 0.712 -4.504 1.00 73.69 77 ALA A C 1
ATOM 599 O O . ALA A 1 77 ? 19.998 1.857 -4.055 1.00 73.69 77 ALA A O 1
ATOM 600 N N . PHE A 1 78 ? 18.854 -0.071 -4.279 1.00 76.00 78 PHE A N 1
ATOM 601 C CA . PHE A 1 78 ? 17.719 0.332 -3.454 1.00 76.00 78 PHE A CA 1
ATOM 602 C C . PHE A 1 78 ? 18.157 0.645 -2.024 1.00 76.00 78 PHE A C 1
ATOM 604 O O . PHE A 1 78 ? 17.881 1.732 -1.521 1.00 76.00 78 PHE A O 1
ATOM 611 N N . LYS A 1 79 ? 18.859 -0.293 -1.374 1.00 64.31 79 LYS A N 1
ATOM 612 C CA . LYS A 1 79 ? 19.307 -0.146 0.014 1.00 64.31 79 LYS A CA 1
ATOM 613 C C . LYS A 1 79 ? 20.180 1.098 0.175 1.00 64.31 79 LYS A C 1
ATOM 615 O O . LYS A 1 79 ? 19.908 1.919 1.045 1.00 64.31 79 LYS A O 1
ATOM 620 N N . THR A 1 80 ? 21.162 1.278 -0.708 1.00 76.69 80 THR A N 1
ATOM 621 C CA . THR A 1 80 ? 22.068 2.431 -0.677 1.00 76.69 80 THR A CA 1
ATOM 622 C C . THR A 1 80 ? 21.324 3.754 -0.875 1.00 76.69 80 THR A C 1
ATOM 624 O O . THR A 1 80 ? 21.563 4.712 -0.139 1.00 76.69 80 THR A O 1
ATOM 627 N N . ALA A 1 81 ? 20.394 3.826 -1.832 1.00 74.50 81 ALA A N 1
ATOM 628 C CA . ALA A 1 81 ? 19.602 5.034 -2.056 1.00 74.50 81 ALA A CA 1
ATOM 629 C C . ALA A 1 81 ? 18.655 5.329 -0.880 1.00 74.50 81 ALA A C 1
ATOM 631 O O . ALA A 1 81 ? 18.541 6.479 -0.455 1.00 74.50 81 ALA A O 1
ATOM 632 N N . TYR A 1 82 ? 18.020 4.298 -0.318 1.00 74.19 82 TYR A N 1
ATOM 633 C CA . TYR A 1 82 ? 17.128 4.423 0.831 1.00 74.19 82 TYR A CA 1
ATOM 634 C C . TYR A 1 82 ? 17.866 4.933 2.070 1.00 74.19 82 TYR A C 1
ATOM 636 O O . TYR A 1 82 ? 17.440 5.911 2.681 1.00 74.19 82 TYR A O 1
ATOM 644 N N . GLU A 1 83 ? 19.003 4.323 2.408 1.00 70.25 83 GLU A N 1
ATOM 645 C CA . GLU A 1 83 ? 19.833 4.720 3.550 1.00 70.25 83 GLU A CA 1
ATOM 646 C C . GLU A 1 83 ? 20.332 6.162 3.419 1.00 70.25 83 GLU A C 1
ATOM 648 O O . GLU A 1 83 ? 20.318 6.906 4.401 1.00 70.25 83 GLU A O 1
ATOM 653 N N . ARG A 1 84 ? 20.697 6.592 2.205 1.00 78.81 84 ARG A N 1
ATOM 654 C CA . ARG A 1 84 ? 21.093 7.978 1.928 1.00 78.81 84 ARG A CA 1
ATOM 655 C C . ARG A 1 84 ? 19.948 8.966 2.163 1.00 78.81 84 ARG A C 1
ATOM 657 O O . ARG A 1 84 ? 20.120 9.959 2.858 1.00 78.81 84 ARG A O 1
ATOM 664 N N . ILE A 1 85 ? 18.762 8.692 1.626 1.00 72.56 85 ILE A N 1
ATOM 665 C CA . ILE A 1 85 ? 17.613 9.599 1.769 1.00 72.56 85 ILE A CA 1
ATOM 666 C C . ILE A 1 85 ? 17.146 9.659 3.232 1.00 72.56 85 ILE A C 1
ATOM 668 O O . ILE A 1 85 ? 16.793 10.726 3.738 1.00 72.56 85 ILE A O 1
ATOM 672 N N . VAL A 1 86 ? 17.148 8.521 3.934 1.00 68.19 86 VAL A N 1
ATOM 673 C CA . VAL A 1 86 ? 16.773 8.457 5.353 1.00 68.19 86 VAL A CA 1
ATOM 674 C C . VAL A 1 86 ? 17.791 9.190 6.225 1.00 68.19 86 VAL A C 1
ATOM 676 O O . VAL A 1 86 ? 17.381 9.911 7.135 1.00 68.19 86 VAL A O 1
ATOM 679 N N . SER A 1 87 ? 19.093 9.064 5.953 1.00 65.94 87 SER A N 1
ATOM 680 C CA . SER A 1 87 ? 20.122 9.787 6.708 1.00 65.94 87 SER A CA 1
ATOM 681 C C . SER A 1 87 ? 20.041 11.299 6.479 1.00 65.94 87 SER A C 1
ATOM 683 O O . SER A 1 87 ? 20.088 12.054 7.448 1.00 65.94 87 SER A O 1
ATOM 685 N N . GLU A 1 88 ? 19.798 11.745 5.242 1.00 73.81 88 GLU A N 1
ATOM 686 C CA . GLU A 1 88 ? 19.576 13.156 4.904 1.00 73.81 88 GLU A CA 1
ATOM 687 C C . GLU A 1 88 ? 18.338 13.735 5.610 1.00 73.81 88 GLU A C 1
ATOM 689 O O . GLU A 1 88 ? 18.388 14.847 6.142 1.00 73.81 88 GLU A O 1
ATOM 694 N N . LYS A 1 89 ? 17.225 12.989 5.658 1.00 66.75 89 LYS A N 1
ATOM 695 C CA . LYS A 1 89 ? 16.016 13.416 6.383 1.00 66.75 89 LYS A CA 1
ATOM 696 C C . LYS A 1 89 ? 16.229 13.444 7.894 1.00 66.75 89 LYS A C 1
ATOM 698 O O . LYS A 1 89 ? 15.847 14.419 8.539 1.00 66.75 89 LYS A O 1
ATOM 703 N N . LYS A 1 90 ? 16.894 12.425 8.449 1.00 60.09 90 LYS A N 1
ATOM 704 C CA . LYS A 1 90 ? 17.208 12.342 9.881 1.00 60.09 90 LYS A CA 1
ATOM 705 C C . LYS A 1 90 ? 18.147 13.467 10.322 1.00 60.09 90 LYS A C 1
ATOM 707 O O . LYS A 1 90 ? 17.912 14.060 11.369 1.00 60.09 90 LYS A O 1
ATOM 712 N N . ALA A 1 91 ? 19.152 13.810 9.513 1.00 68.94 91 ALA A N 1
ATOM 713 C CA . ALA A 1 91 ? 20.053 14.939 9.767 1.00 68.94 91 ALA A CA 1
ATOM 714 C C . ALA A 1 91 ? 19.316 16.289 9.790 1.00 68.94 91 ALA A C 1
ATOM 716 O O . ALA A 1 91 ? 19.709 17.196 10.515 1.00 68.94 91 ALA A O 1
ATOM 717 N N . LYS A 1 92 ? 18.220 16.407 9.033 1.00 72.19 92 LYS A N 1
ATOM 718 C CA . LYS A 1 92 ? 17.339 17.582 9.022 1.00 72.19 92 LYS A CA 1
ATOM 719 C C . LYS A 1 92 ? 16.242 17.538 10.097 1.00 72.19 92 LYS A C 1
ATOM 721 O O . LYS A 1 92 ? 15.419 18.445 10.143 1.00 72.19 92 LYS A O 1
ATOM 726 N N . GLY A 1 93 ? 16.194 16.493 10.930 1.00 59.06 93 GLY A N 1
ATOM 727 C CA . GLY A 1 93 ? 15.147 16.296 11.941 1.00 59.06 93 GLY A CA 1
ATOM 728 C C . GLY A 1 93 ? 13.756 16.000 11.365 1.00 59.06 93 GLY A C 1
ATOM 729 O O . GLY A 1 93 ? 12.764 16.092 12.082 1.00 59.06 93 GLY A O 1
ATOM 730 N N . ILE A 1 94 ? 13.665 15.656 10.077 1.00 59.62 94 ILE A N 1
ATOM 731 C CA . ILE A 1 94 ? 12.400 15.425 9.374 1.00 59.62 94 ILE A CA 1
ATOM 732 C C . ILE A 1 94 ? 11.946 13.985 9.640 1.00 59.62 94 ILE A C 1
ATOM 734 O O . ILE A 1 94 ? 12.670 13.033 9.331 1.00 59.62 94 ILE A O 1
ATOM 738 N N . GLN A 1 95 ? 10.748 13.818 10.206 1.00 53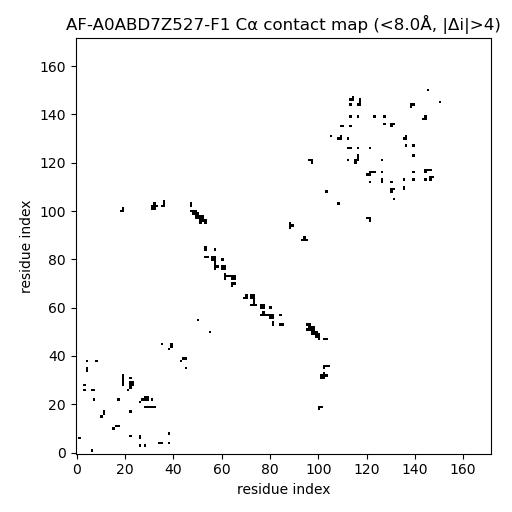.00 95 GLN A N 1
ATOM 739 C CA . GLN A 1 95 ? 10.135 12.501 10.406 1.00 53.00 95 GLN A CA 1
ATOM 740 C C . GLN A 1 95 ? 9.688 11.883 9.062 1.00 53.00 95 GLN A C 1
ATOM 742 O O . GLN A 1 95 ? 9.506 12.603 8.080 1.00 53.00 95 GLN A O 1
ATOM 747 N N . PRO A 1 96 ? 9.554 10.548 8.953 1.00 53.78 96 PRO A N 1
ATOM 748 C CA . PRO A 1 96 ? 9.229 9.904 7.683 1.00 53.78 96 PRO A CA 1
ATOM 749 C C . PRO A 1 96 ? 7.832 10.295 7.174 1.00 53.78 96 PRO A C 1
ATOM 751 O O . PRO A 1 96 ? 6.836 10.031 7.836 1.00 53.78 96 PRO A O 1
ATOM 754 N N . ASP A 1 97 ? 7.758 10.863 5.967 1.00 54.28 97 ASP A N 1
ATOM 755 C CA . ASP A 1 97 ? 6.487 11.158 5.289 1.00 54.28 97 ASP A CA 1
ATOM 756 C C . ASP A 1 97 ? 5.904 9.885 4.661 1.00 54.28 97 ASP A C 1
ATOM 758 O O . ASP A 1 97 ? 6.389 9.386 3.633 1.00 54.28 97 ASP A O 1
ATOM 762 N N . TRP A 1 98 ? 4.865 9.340 5.281 1.00 49.38 98 TRP A N 1
ATOM 763 C CA . TRP A 1 98 ? 4.129 8.197 4.750 1.00 49.38 98 TRP A CA 1
ATOM 764 C C . TRP A 1 98 ? 3.093 8.669 3.746 1.00 49.38 98 TRP A C 1
ATOM 766 O O . TRP A 1 98 ? 2.350 9.605 4.014 1.00 49.38 98 TRP A O 1
ATOM 776 N N . TYR A 1 99 ? 3.039 8.011 2.590 1.00 50.44 99 TYR A N 1
ATOM 777 C CA . TYR A 1 99 ? 2.109 8.359 1.529 1.00 50.44 99 TYR A CA 1
ATOM 778 C C . TYR A 1 99 ? 1.061 7.260 1.360 1.00 50.44 99 TYR A C 1
ATOM 780 O O . TYR A 1 99 ? 1.391 6.077 1.219 1.00 50.44 99 TYR A O 1
ATOM 788 N N . VAL A 1 100 ? -0.208 7.667 1.347 1.00 53.69 100 VAL A N 1
ATOM 789 C CA . VAL A 1 100 ? -1.342 6.773 1.105 1.00 53.69 100 VAL A CA 1
ATOM 790 C C . VAL A 1 100 ? -1.731 6.849 -0.360 1.00 53.69 100 VAL A C 1
ATOM 792 O O . VAL A 1 100 ? -2.096 7.907 -0.869 1.00 53.69 100 VAL A O 1
ATOM 795 N N . SER A 1 101 ? -1.646 5.722 -1.066 1.00 53.09 101 SER A N 1
ATOM 796 C CA . SER A 1 101 ? -2.150 5.660 -2.434 1.00 53.09 101 SER A CA 1
ATOM 797 C C . SER A 1 101 ? -3.684 5.686 -2.400 1.00 53.09 101 SER A C 1
ATOM 799 O O . SER A 1 101 ? -4.323 4.807 -1.826 1.00 53.09 101 SER A O 1
ATOM 801 N N . ALA A 1 102 ? -4.276 6.727 -2.994 1.00 46.47 102 ALA A N 1
ATOM 802 C CA . ALA A 1 102 ? -5.716 7.016 -3.000 1.00 46.47 102 ALA A CA 1
ATOM 803 C C . ALA A 1 102 ? -6.533 6.059 -3.900 1.00 46.47 102 ALA A C 1
ATOM 805 O O . ALA A 1 102 ? -7.263 6.493 -4.791 1.00 46.47 102 ALA A O 1
ATOM 806 N N . GLY A 1 103 ? -6.351 4.748 -3.724 1.00 47.94 103 GLY A N 1
ATOM 807 C CA . GLY A 1 103 ? -7.008 3.684 -4.490 1.00 47.94 103 GLY A CA 1
ATOM 808 C C . GLY A 1 103 ? -7.886 2.746 -3.659 1.00 47.94 103 GLY A C 1
ATOM 809 O O . GLY A 1 103 ? -8.350 1.741 -4.194 1.00 47.94 103 GLY A O 1
ATOM 810 N N . LEU A 1 104 ? -8.098 3.042 -2.375 1.00 46.78 104 LEU A N 1
ATOM 811 C CA . LEU A 1 104 ? -8.899 2.214 -1.476 1.00 46.78 104 LEU A CA 1
ATOM 812 C C . LEU A 1 104 ? -10.379 2.607 -1.484 1.00 46.78 104 LEU A C 1
ATOM 814 O O . LEU A 1 104 ? -10.737 3.775 -1.632 1.00 46.78 104 LEU A O 1
ATOM 818 N N . ASP A 1 105 ? -11.217 1.594 -1.276 1.00 60.88 105 ASP A N 1
ATOM 819 C CA . ASP A 1 105 ? -12.571 1.765 -0.757 1.00 60.88 105 ASP A CA 1
ATOM 820 C C . ASP A 1 105 ? -12.523 2.575 0.549 1.00 60.88 105 ASP A C 1
ATOM 822 O O . ASP A 1 105 ? -11.562 2.446 1.313 1.00 60.88 105 ASP A O 1
ATOM 826 N N . LYS A 1 106 ? -13.521 3.429 0.795 1.00 62.38 106 LYS A N 1
ATOM 827 C CA . LYS A 1 106 ? -13.483 4.415 1.890 1.00 62.38 106 LYS A CA 1
ATOM 828 C C . LYS A 1 106 ? -13.269 3.754 3.256 1.00 62.38 106 LYS A C 1
ATOM 830 O O . LYS A 1 106 ? -12.537 4.304 4.070 1.00 62.38 106 LYS A O 1
ATOM 835 N N . GLU A 1 107 ? -13.843 2.570 3.460 1.00 64.50 107 GLU A N 1
ATOM 836 C CA . GLU A 1 107 ? -13.732 1.788 4.700 1.00 64.50 107 GLU A CA 1
ATOM 837 C C . GLU A 1 107 ? -12.345 1.152 4.873 1.00 64.50 107 GLU A C 1
ATOM 839 O O . GLU A 1 107 ? -11.702 1.298 5.909 1.00 64.50 107 GLU A O 1
ATOM 844 N N . GLN A 1 108 ? -11.817 0.505 3.831 1.00 63.28 108 GLN A N 1
ATOM 845 C CA . GLN A 1 108 ? -10.483 -0.105 3.891 1.00 63.28 108 GLN A CA 1
ATOM 846 C C . GLN A 1 108 ? -9.379 0.949 4.036 1.00 63.28 108 GLN A C 1
ATOM 848 O O . GLN A 1 108 ? -8.359 0.707 4.682 1.00 63.28 108 GLN A O 1
ATOM 853 N N . LEU A 1 109 ? -9.566 2.123 3.418 1.00 68.75 109 LEU A N 1
ATOM 854 C CA . LEU A 1 109 ? -8.672 3.265 3.587 1.00 68.75 109 LEU A CA 1
ATOM 855 C C . LEU A 1 109 ? -8.630 3.682 5.053 1.00 68.75 109 LEU A C 1
ATOM 857 O O . LEU A 1 109 ? -7.553 3.945 5.588 1.00 68.75 109 LEU A O 1
ATOM 861 N N . ALA A 1 110 ? -9.801 3.729 5.682 1.00 69.75 110 ALA A N 1
ATOM 862 C CA . ALA A 1 110 ? -9.925 4.162 7.051 1.00 69.75 110 ALA A CA 1
ATOM 863 C C . ALA A 1 110 ? -9.249 3.186 8.018 1.00 69.75 110 ALA A C 1
ATOM 865 O O . ALA A 1 110 ? -8.386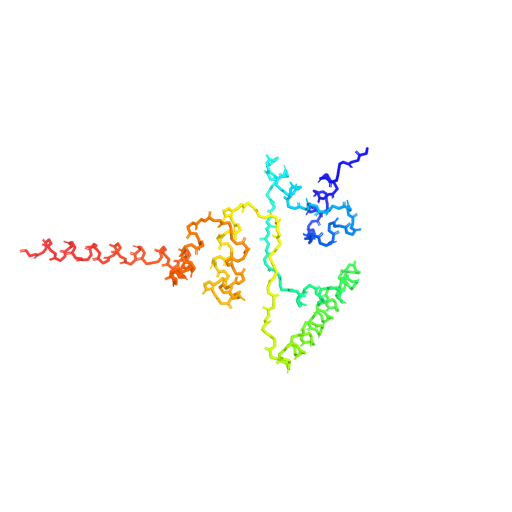 3.617 8.776 1.00 69.75 110 ALA A O 1
ATOM 866 N N . GLN A 1 111 ? -9.487 1.878 7.882 1.00 71.25 111 GLN A N 1
ATOM 867 C CA . GLN A 1 111 ? -8.788 0.844 8.661 1.00 71.25 111 GLN A CA 1
ATOM 868 C C . GLN A 1 111 ? -7.260 0.948 8.549 1.00 71.25 111 GLN A C 1
ATOM 870 O O . GLN A 1 111 ? -6.554 1.012 9.555 1.00 71.25 111 GLN A O 1
ATOM 875 N N . LEU A 1 112 ? -6.738 1.041 7.323 1.00 70.50 112 LEU A N 1
ATOM 876 C CA . LEU A 1 112 ? -5.301 1.127 7.058 1.00 70.50 112 LEU A CA 1
ATOM 877 C C . LEU A 1 112 ? -4.662 2.376 7.692 1.00 70.50 112 LEU A C 1
ATOM 879 O O . LEU A 1 112 ? -3.556 2.314 8.234 1.00 70.50 112 LEU A O 1
ATOM 883 N N . ILE A 1 113 ? -5.349 3.520 7.615 1.00 72.44 113 ILE A N 1
ATOM 884 C CA . ILE A 1 113 ? -4.896 4.783 8.206 1.00 72.44 113 ILE A CA 1
ATOM 885 C C . ILE A 1 113 ? -4.963 4.708 9.735 1.00 72.44 113 ILE A C 1
ATOM 887 O O . ILE A 1 113 ? -4.008 5.111 10.398 1.00 72.44 113 ILE A O 1
ATOM 891 N N . THR A 1 114 ? -6.033 4.152 10.305 1.00 73.38 114 THR A N 1
ATOM 892 C CA . THR A 1 114 ? -6.181 3.976 11.755 1.00 73.38 114 THR A CA 1
ATOM 893 C C . THR A 1 114 ? -5.105 3.057 12.322 1.00 73.38 114 THR A C 1
ATOM 895 O O . THR A 1 114 ? -4.487 3.400 13.327 1.00 73.38 114 THR A O 1
ATOM 898 N N . GLU A 1 115 ? -4.796 1.939 11.665 1.00 73.62 115 GLU A N 1
ATOM 899 C CA . GLU A 1 115 ? -3.690 1.061 12.064 1.00 73.62 115 GLU A CA 1
ATOM 900 C C . GLU A 1 115 ? -2.330 1.761 11.963 1.00 73.62 115 GLU A C 1
ATOM 902 O O . GLU A 1 115 ? -1.467 1.613 12.835 1.00 73.62 115 GLU A O 1
ATOM 907 N N . ALA A 1 116 ? -2.114 2.541 10.904 1.00 70.44 116 ALA A N 1
ATOM 908 C CA . ALA A 1 116 ? -0.877 3.286 10.723 1.00 70.44 116 ALA A CA 1
ATOM 909 C C . ALA A 1 116 ? -0.709 4.393 11.780 1.00 70.44 116 ALA A C 1
ATOM 911 O O . ALA A 1 116 ? 0.412 4.612 12.243 1.00 70.44 116 ALA A O 1
ATOM 912 N N . ALA A 1 117 ? -1.795 5.053 12.188 1.00 73.81 117 ALA A N 1
ATOM 913 C CA . ALA A 1 117 ? -1.796 6.038 13.268 1.00 73.81 117 ALA A CA 1
ATOM 914 C C . ALA A 1 117 ? -1.564 5.362 14.629 1.00 73.81 117 ALA A C 1
ATOM 916 O O . ALA A 1 117 ? -0.682 5.767 15.383 1.00 73.81 117 ALA A O 1
ATOM 917 N N . ALA A 1 118 ? -2.265 4.256 14.903 1.00 70.62 118 ALA A N 1
ATOM 918 C CA . ALA A 1 118 ? -2.110 3.466 16.125 1.00 70.62 118 ALA A CA 1
ATOM 919 C C . ALA A 1 118 ? -0.690 2.909 16.309 1.00 70.62 118 ALA A C 1
ATOM 921 O O . ALA A 1 118 ? -0.172 2.853 17.422 1.00 70.62 118 ALA A O 1
ATOM 922 N N . THR A 1 119 ? -0.032 2.518 15.215 1.00 65.62 119 THR A N 1
ATOM 923 C CA . THR A 1 119 ? 1.355 2.024 15.234 1.00 65.62 119 THR A CA 1
ATOM 924 C C . THR A 1 119 ? 2.407 3.137 15.172 1.00 65.62 119 THR A C 1
ATOM 926 O O . THR A 1 119 ? 3.600 2.837 15.123 1.00 65.62 119 THR A O 1
ATOM 929 N N . GLY A 1 120 ? 1.993 4.410 15.168 1.00 67.50 120 GLY A N 1
ATOM 930 C CA . GLY A 1 120 ? 2.890 5.568 15.127 1.00 67.50 120 GLY A CA 1
ATOM 931 C C . GLY A 1 120 ? 3.654 5.718 13.810 1.00 67.50 120 GLY A C 1
ATOM 932 O O . GLY A 1 120 ? 4.665 6.414 13.757 1.00 67.50 120 GLY A O 1
ATOM 933 N N . LYS A 1 121 ? 3.203 5.047 12.743 1.00 65.12 121 LYS A N 1
ATOM 934 C CA . LYS A 1 121 ? 3.785 5.192 11.407 1.00 65.12 121 LYS A CA 1
ATOM 935 C C . LYS A 1 121 ? 3.447 6.574 10.864 1.00 65.12 121 LYS A C 1
ATOM 937 O O . LYS A 1 121 ? 4.339 7.268 10.408 1.00 65.12 121 LYS A O 1
ATOM 942 N N . ILE A 1 122 ? 2.197 7.010 10.973 1.00 69.88 122 ILE A N 1
ATOM 943 C CA . ILE A 1 122 ? 1.765 8.344 10.533 1.00 69.88 122 ILE A CA 1
ATOM 944 C C . ILE A 1 122 ? 1.385 9.220 11.723 1.00 69.88 122 ILE A C 1
ATOM 946 O O . ILE A 1 122 ? 1.004 8.706 12.772 1.00 69.88 122 ILE A O 1
ATOM 950 N N . THR A 1 123 ? 1.474 10.540 11.562 1.00 67.12 123 THR A N 1
ATOM 951 C CA . THR A 1 123 ? 0.999 11.477 12.586 1.00 67.12 123 THR A CA 1
ATOM 952 C C . THR A 1 123 ? -0.530 11.513 12.609 1.00 67.12 123 THR A C 1
ATOM 954 O O . THR A 1 123 ? -1.181 11.358 11.572 1.00 67.12 123 THR A O 1
ATOM 957 N N . ASN A 1 124 ? -1.111 11.752 13.788 1.00 64.81 124 ASN A N 1
ATOM 958 C CA . ASN A 1 124 ? -2.565 11.844 13.950 1.00 64.81 124 ASN A CA 1
ATOM 959 C C . ASN A 1 124 ? -3.153 12.974 13.092 1.00 64.81 124 ASN A C 1
ATOM 961 O O . ASN A 1 124 ? -4.151 12.763 12.410 1.00 64.81 124 ASN A O 1
ATOM 965 N N . ASP A 1 125 ? -2.480 14.125 13.027 1.00 62.66 125 ASP A N 1
ATOM 966 C CA . ASP A 1 125 ? -2.897 15.258 12.189 1.00 62.66 125 ASP A CA 1
ATOM 967 C C . ASP A 1 125 ? -2.951 14.890 10.699 1.00 62.66 125 ASP A C 1
ATOM 969 O O . ASP A 1 125 ? -3.873 15.278 9.979 1.00 62.66 125 ASP A O 1
ATOM 973 N N . TYR A 1 126 ? -1.989 14.090 10.232 1.00 64.56 126 TYR A N 1
ATOM 974 C CA . TYR A 1 126 ? -1.955 13.615 8.852 1.00 64.56 126 TYR A CA 1
ATOM 975 C C . TYR A 1 126 ? -3.033 12.559 8.578 1.00 64.56 126 TYR A C 1
ATOM 977 O O . TYR A 1 126 ? -3.659 12.573 7.518 1.00 64.56 126 TYR A O 1
ATOM 985 N N . ALA A 1 127 ? -3.301 11.677 9.544 1.00 66.81 127 ALA A N 1
ATOM 986 C CA . ALA A 1 127 ? -4.386 10.705 9.461 1.00 66.81 127 ALA A CA 1
ATOM 987 C C . ALA A 1 127 ? -5.760 11.394 9.343 1.00 66.81 127 ALA A C 1
ATOM 989 O O . ALA A 1 127 ? -6.548 11.056 8.460 1.00 66.81 127 ALA A O 1
ATOM 990 N N . LEU A 1 128 ? -6.022 12.417 10.165 1.00 65.19 128 LEU A N 1
ATOM 991 C CA . LEU A 1 128 ? -7.284 13.171 10.169 1.00 65.19 128 LEU A CA 1
ATOM 992 C C . LEU A 1 128 ? -7.542 13.939 8.863 1.00 65.19 128 LEU A C 1
ATOM 994 O O . LEU A 1 128 ? -8.697 14.110 8.468 1.00 65.19 128 LEU A O 1
ATOM 998 N N . ALA A 1 129 ? -6.487 14.383 8.175 1.00 66.88 129 ALA A N 1
ATOM 999 C CA . ALA A 1 129 ? -6.597 15.055 6.879 1.00 66.88 129 ALA A CA 1
ATOM 1000 C C . ALA A 1 129 ? -7.023 14.112 5.737 1.00 66.88 129 ALA A C 1
ATOM 1002 O O . ALA A 1 129 ? -7.561 14.572 4.729 1.00 66.88 129 ALA A O 1
ATOM 1003 N N . LEU A 1 130 ? -6.781 12.806 5.882 1.00 65.19 130 LEU A N 1
ATOM 1004 C CA . LEU A 1 130 ? -7.040 11.795 4.853 1.00 65.19 130 LEU A CA 1
ATOM 1005 C C . LEU A 1 130 ? -8.313 10.977 5.100 1.00 65.19 130 LEU A C 1
ATOM 1007 O O . LEU A 1 130 ? -8.850 10.394 4.156 1.00 65.19 130 LEU A O 1
ATOM 1011 N N . LEU A 1 131 ? -8.797 10.927 6.343 1.00 63.44 131 LEU A N 1
ATOM 1012 C CA . LEU A 1 131 ? -9.996 10.177 6.705 1.00 63.44 131 LEU A CA 1
ATOM 1013 C C . LEU A 1 131 ? -11.286 10.921 6.319 1.00 63.44 131 LEU A C 1
ATOM 1015 O O . LEU A 1 131 ? -11.429 12.113 6.627 1.00 63.44 131 LEU A O 1
ATOM 1019 N N . PRO A 1 132 ? -12.267 10.231 5.702 1.00 63.28 132 PRO A N 1
ATOM 1020 C CA . PRO A 1 132 ? -13.617 10.768 5.579 1.00 63.28 132 PRO A CA 1
ATOM 1021 C C . PRO A 1 132 ? -14.241 10.984 6.971 1.00 63.28 132 PRO A C 1
ATOM 1023 O O . PRO A 1 132 ? -13.788 10.422 7.966 1.00 63.28 132 PRO A O 1
ATOM 1026 N N . ALA A 1 133 ? -15.282 11.816 7.059 1.00 57.66 133 ALA A N 1
ATOM 1027 C CA . ALA A 1 133 ? -16.033 11.974 8.305 1.00 57.66 133 ALA A CA 1
ATOM 1028 C C . ALA A 1 133 ? -16.698 10.632 8.672 1.00 57.66 133 ALA A C 1
ATOM 1030 O O . ALA A 1 133 ? -17.551 10.152 7.927 1.00 57.66 133 ALA A O 1
ATOM 1031 N N . GLY A 1 134 ? -16.267 10.025 9.780 1.00 65.62 134 GLY A N 1
ATOM 1032 C CA . GLY A 1 134 ? -16.635 8.667 10.182 1.00 65.62 134 GLY A CA 1
ATOM 1033 C C . GLY A 1 134 ? -16.097 8.298 11.566 1.00 65.62 134 GLY A C 1
ATOM 1034 O O . GLY A 1 134 ? -15.424 9.099 12.222 1.00 65.62 134 GLY A O 1
ATOM 1035 N N . GLU A 1 135 ? -16.400 7.080 12.012 1.00 61.41 135 GLU A N 1
ATOM 1036 C CA . GLU A 1 135 ? -16.073 6.583 13.354 1.00 61.41 135 GLU A CA 1
ATOM 1037 C C . GLU A 1 135 ? -14.551 6.479 13.576 1.00 61.41 135 GLU A C 1
ATOM 1039 O O . GLU A 1 135 ? -14.053 6.755 14.668 1.00 61.41 135 GLU A O 1
ATOM 1044 N N . GLU A 1 136 ? -13.770 6.181 12.531 1.00 62.78 136 GLU A N 1
ATOM 1045 C CA . GLU A 1 136 ? -12.306 6.129 12.619 1.00 62.78 136 GLU A CA 1
ATOM 1046 C C . GLU A 1 136 ? -11.681 7.491 12.938 1.00 62.78 136 GLU A C 1
ATOM 1048 O O . GLU A 1 136 ? -10.706 7.571 13.689 1.00 62.78 136 GLU A O 1
ATOM 1053 N N . ARG A 1 137 ? -12.268 8.571 12.410 1.00 61.19 137 ARG A N 1
ATOM 1054 C CA . ARG A 1 137 ? -11.839 9.947 12.680 1.00 61.19 137 ARG A CA 1
ATOM 1055 C C . ARG A 1 137 ? -12.108 10.323 14.138 1.00 61.19 137 ARG A C 1
ATOM 1057 O O . ARG A 1 137 ? -11.210 10.824 14.810 1.00 61.19 137 ARG A O 1
ATOM 1064 N N . MET A 1 138 ? -13.301 9.992 14.638 1.00 58.44 138 MET A N 1
ATOM 1065 C CA . MET A 1 138 ? -13.689 10.225 16.035 1.00 58.44 138 MET A CA 1
ATOM 1066 C C . MET A 1 138 ? -12.790 9.462 17.013 1.00 58.44 138 MET A C 1
ATOM 1068 O O . MET A 1 138 ? -12.432 9.989 18.061 1.00 58.44 138 MET A O 1
ATOM 1072 N N . ASN A 1 139 ? -12.379 8.240 16.667 1.00 66.44 139 ASN A N 1
ATOM 1073 C CA . ASN A 1 139 ? -11.493 7.434 17.506 1.00 66.44 139 ASN A CA 1
ATOM 1074 C C . ASN A 1 139 ? -10.075 8.020 17.612 1.00 66.44 139 ASN A C 1
ATOM 1076 O O . ASN A 1 139 ? -9.484 7.978 18.691 1.00 66.44 139 ASN A O 1
ATOM 1080 N N . ILE A 1 140 ? -9.543 8.607 16.534 1.00 59.84 140 ILE A N 1
ATOM 1081 C CA . ILE A 1 140 ? -8.248 9.310 16.561 1.00 59.84 140 ILE A CA 1
ATOM 1082 C C . ILE A 1 140 ? -8.362 10.629 17.338 1.00 59.84 140 ILE A C 1
ATOM 1084 O O . ILE A 1 140 ? -7.491 10.923 18.154 1.00 59.84 140 ILE A O 1
ATOM 1088 N N . GLU A 1 141 ? -9.446 11.389 17.144 1.00 59.19 141 GLU A N 1
ATOM 1089 C CA . GLU A 1 141 ? -9.723 12.633 17.884 1.00 59.19 141 GLU A CA 1
ATOM 1090 C C . GLU A 1 141 ? -9.917 12.382 19.392 1.00 59.19 141 GLU A C 1
ATOM 1092 O O . GLU A 1 141 ? -9.453 13.168 20.215 1.00 59.19 141 GLU A O 1
ATOM 1097 N N . ALA A 1 142 ? -10.538 11.260 19.769 1.00 60.22 142 ALA A N 1
ATOM 1098 C CA . ALA A 1 142 ? -10.745 10.853 21.160 1.00 60.22 142 ALA A CA 1
ATOM 1099 C C . ALA A 1 142 ? -9.527 10.152 21.801 1.00 60.22 142 ALA A C 1
ATOM 1101 O O . ALA A 1 142 ? -9.571 9.818 22.984 1.00 60.22 142 ALA A O 1
ATOM 1102 N N . GLY A 1 143 ? -8.452 9.890 21.044 1.00 59.50 143 GLY A N 1
ATOM 1103 C CA . GLY A 1 143 ? -7.257 9.183 21.526 1.00 59.50 143 GLY A CA 1
ATOM 1104 C C . GLY A 1 143 ? -7.416 7.663 21.697 1.00 59.50 143 GLY A C 1
ATOM 1105 O O . GLY A 1 143 ? -6.513 7.005 22.216 1.00 59.50 143 GLY A O 1
ATOM 1106 N N . ASN A 1 144 ? -8.521 7.076 21.230 1.00 63.72 144 ASN A N 1
ATOM 1107 C CA . ASN A 1 144 ? -8.778 5.634 21.253 1.00 63.72 144 ASN A CA 1
ATOM 1108 C C . ASN A 1 144 ? -8.111 4.934 20.055 1.00 63.72 144 ASN A C 1
ATOM 1110 O O . ASN A 1 144 ? -8.757 4.495 19.106 1.00 63.72 144 ASN A O 1
ATOM 1114 N N . LEU A 1 145 ? -6.787 4.803 20.122 1.00 60.56 145 LEU A N 1
ATOM 1115 C CA . LEU A 1 145 ? -5.925 4.267 19.059 1.00 60.56 145 LEU A CA 1
ATOM 1116 C C . LEU A 1 145 ? -5.745 2.735 19.124 1.00 60.56 145 LEU A C 1
ATOM 1118 O O . LEU A 1 145 ? -4.663 2.214 18.864 1.00 60.56 145 LEU A O 1
ATOM 1122 N N . LEU A 1 146 ? -6.782 1.989 19.510 1.00 64.00 146 LEU A N 1
ATOM 1123 C CA . LEU A 1 146 ? -6.708 0.524 19.563 1.00 64.00 146 LEU A CA 1
ATOM 1124 C C . LEU A 1 146 ? -6.792 -0.067 18.152 1.00 64.00 146 LEU A C 1
ATOM 1126 O O . LEU A 1 146 ? -7.758 0.177 17.429 1.00 64.00 146 LEU A O 1
ATOM 1130 N N . THR A 1 147 ? -5.810 -0.893 17.794 1.00 62.19 147 THR A N 1
ATOM 1131 C CA . THR A 1 147 ? -5.855 -1.703 16.564 1.00 62.19 147 THR A CA 1
ATOM 1132 C C . THR A 1 147 ? -6.965 -2.754 16.643 1.00 62.19 147 THR A C 1
ATOM 1134 O O . THR A 1 147 ? -7.325 -3.198 17.737 1.00 62.19 147 THR A O 1
ATOM 1137 N N . ASP A 1 148 ? -7.477 -3.218 15.502 1.00 66.44 148 ASP A N 1
ATOM 1138 C CA . ASP A 1 148 ? -8.553 -4.224 15.472 1.00 66.44 148 ASP A CA 1
ATOM 1139 C C . ASP A 1 148 ? -8.150 -5.529 16.168 1.00 66.44 148 ASP A C 1
ATOM 1141 O O . ASP A 1 148 ? -8.931 -6.118 16.917 1.00 66.44 148 ASP A O 1
ATOM 1145 N N . LYS A 1 149 ? -6.876 -5.914 16.045 1.00 67.94 149 LYS A N 1
ATOM 1146 C CA . LYS A 1 149 ? -6.301 -7.038 16.789 1.00 67.94 149 LYS A CA 1
ATOM 1147 C C . LYS A 1 149 ? -6.357 -6.823 18.306 1.00 67.94 149 LYS A C 1
ATOM 1149 O O . LYS A 1 149 ? -6.727 -7.734 19.040 1.00 67.94 149 LYS A O 1
ATOM 1154 N N . GLN A 1 150 ? -6.021 -5.627 18.788 1.00 68.00 150 GLN A N 1
ATOM 1155 C CA . GLN A 1 150 ? -6.080 -5.309 20.219 1.00 68.00 150 GLN A CA 1
ATOM 1156 C C . GLN A 1 150 ? -7.520 -5.253 20.742 1.00 68.00 150 GLN A C 1
ATOM 1158 O O . GLN A 1 150 ? -7.762 -5.636 21.887 1.00 68.00 150 GLN A O 1
ATOM 1163 N N . LYS A 1 151 ? -8.482 -4.816 19.917 1.00 75.56 151 LYS A N 1
ATOM 1164 C CA . LYS A 1 151 ? -9.912 -4.850 20.260 1.00 75.56 151 LYS A CA 1
ATOM 1165 C C . LYS A 1 151 ? -10.414 -6.287 20.409 1.00 75.56 151 LYS A C 1
ATOM 1167 O O . LYS A 1 151 ? -11.051 -6.595 21.413 1.00 75.56 151 LYS A O 1
ATOM 1172 N N . GLU A 1 152 ? -10.080 -7.168 19.467 1.00 74.19 152 GLU A N 1
ATOM 1173 C CA . GLU A 1 152 ? -10.431 -8.595 19.528 1.00 74.19 152 GLU A CA 1
ATOM 1174 C C . GLU A 1 152 ? -9.779 -9.301 20.725 1.00 74.19 152 GLU A C 1
ATOM 1176 O O . GLU A 1 152 ? -10.457 -9.981 21.496 1.00 74.19 152 GLU A O 1
ATOM 1181 N N . GLU A 1 153 ? -8.486 -9.069 20.970 1.00 75.12 153 GLU A N 1
ATOM 1182 C CA . GLU A 1 153 ? -7.794 -9.605 22.149 1.00 75.12 153 GLU A CA 1
ATOM 1183 C C . GLU A 1 153 ? -8.409 -9.095 23.462 1.00 75.12 153 GLU A C 1
ATOM 1185 O O . GLU A 1 153 ? -8.579 -9.861 24.416 1.00 75.12 153 GLU A O 1
ATOM 1190 N N . GLY A 1 154 ? -8.776 -7.811 23.522 1.00 77.94 154 GLY A N 1
ATOM 1191 C CA . GLY A 1 154 ? -9.459 -7.216 24.670 1.00 77.94 154 GLY A CA 1
ATOM 1192 C C . GLY A 1 154 ? -10.834 -7.837 24.914 1.00 77.94 154 GLY A C 1
ATOM 1193 O O . GLY A 1 154 ? -11.163 -8.190 26.048 1.00 77.94 154 GLY A O 1
ATOM 1194 N N . LYS A 1 155 ? -11.608 -8.047 23.846 1.00 84.12 155 LYS A N 1
ATOM 1195 C CA . LYS A 1 155 ? -12.928 -8.686 23.890 1.00 84.12 155 LYS A CA 1
ATOM 1196 C C . LYS A 1 155 ? -12.837 -10.139 24.357 1.00 84.12 155 LYS A C 1
ATOM 1198 O O . LYS A 1 155 ? -13.603 -10.548 25.228 1.00 84.12 155 LYS A O 1
ATOM 1203 N N . ALA A 1 156 ? -11.852 -10.889 23.863 1.00 81.75 156 ALA A N 1
ATOM 1204 C CA . ALA A 1 156 ? -11.581 -12.255 24.303 1.00 81.75 156 ALA A CA 1
ATOM 1205 C C . ALA A 1 156 ? -11.187 -12.316 25.791 1.00 81.75 156 ALA A C 1
ATOM 1207 O O . ALA A 1 156 ? -11.704 -13.146 26.542 1.00 81.75 156 ALA A O 1
ATOM 1208 N N . ARG A 1 157 ? -10.319 -11.404 26.257 1.00 85.81 157 ARG A N 1
ATOM 1209 C CA . ARG A 1 157 ? -9.941 -11.308 27.681 1.00 85.81 157 ARG A CA 1
ATOM 1210 C C . ARG A 1 157 ? -11.132 -10.980 28.577 1.00 85.81 157 ARG A C 1
ATOM 1212 O O . ARG A 1 157 ? -11.282 -11.608 29.622 1.00 85.81 157 ARG A O 1
ATOM 1219 N N . LEU A 1 158 ? -11.982 -10.038 28.167 1.00 85.19 158 LEU A N 1
ATOM 1220 C CA . LEU A 1 158 ? -13.209 -9.693 28.889 1.00 85.19 158 LEU A CA 1
ATOM 1221 C C . LEU A 1 158 ? -14.167 -10.884 28.976 1.00 85.19 158 LEU A C 1
ATOM 1223 O O . LEU A 1 158 ? -14.682 -11.154 30.056 1.00 85.19 158 LEU A O 1
ATOM 1227 N N . GLY A 1 159 ? -14.350 -11.638 27.887 1.00 88.94 159 GLY A N 1
ATOM 1228 C CA . GLY A 1 159 ? -15.166 -12.857 27.889 1.00 88.94 159 GLY A CA 1
ATOM 1229 C C . GLY A 1 159 ? -14.651 -13.917 28.869 1.00 88.94 159 GLY A C 1
ATOM 1230 O O . GLY A 1 159 ? -15.427 -14.488 29.634 1.00 88.94 159 GLY A O 1
ATOM 1231 N N . ASN A 1 160 ? -13.332 -14.123 28.917 1.00 88.06 160 ASN A N 1
ATOM 1232 C CA . ASN A 1 160 ? -12.713 -15.049 29.868 1.00 88.06 160 ASN A CA 1
ATOM 1233 C C . ASN A 1 160 ? -12.896 -14.599 31.325 1.00 88.06 160 ASN A C 1
ATOM 1235 O O . ASN A 1 160 ? -13.208 -15.423 32.182 1.00 88.06 160 ASN A O 1
ATOM 1239 N N . LEU A 1 161 ? -12.733 -13.302 31.607 1.00 90.75 161 LEU A N 1
ATOM 1240 C CA . LEU A 1 161 ? -12.972 -12.739 32.940 1.00 90.75 161 LEU A CA 1
ATOM 1241 C C . LEU A 1 161 ? -14.435 -12.884 33.359 1.00 90.75 161 LEU A C 1
ATOM 1243 O O . LEU A 1 161 ? -14.700 -13.253 34.501 1.00 90.75 161 LEU A O 1
ATOM 1247 N N . LEU A 1 162 ? -15.370 -12.641 32.436 1.00 89.81 162 LEU A N 1
ATOM 1248 C CA . LEU A 1 162 ? -16.796 -12.809 32.689 1.00 89.81 162 LEU A CA 1
ATOM 1249 C C . LEU A 1 162 ? -17.094 -14.257 33.093 1.00 89.81 162 LEU A C 1
ATOM 1251 O O . LEU A 1 162 ? -17.658 -14.479 34.158 1.00 89.81 162 LEU A O 1
ATOM 1255 N N . ASN A 1 163 ? -16.611 -15.233 32.316 1.00 89.06 163 ASN A N 1
ATOM 1256 C CA . ASN A 1 163 ? -16.766 -16.659 32.617 1.00 89.06 163 ASN A CA 1
ATOM 1257 C C . ASN A 1 163 ? -16.163 -17.049 33.974 1.00 89.06 163 ASN A C 1
ATOM 1259 O O . ASN A 1 163 ? -16.767 -17.826 34.714 1.00 89.06 163 ASN A O 1
ATOM 1263 N N . LEU A 1 164 ? -14.996 -16.497 34.322 1.00 87.75 164 LEU A N 1
ATOM 1264 C CA . LEU A 1 164 ? -14.338 -16.753 35.603 1.00 87.75 164 LEU A CA 1
ATOM 1265 C C . LEU A 1 164 ? -15.173 -16.228 36.782 1.00 87.75 164 LEU A C 1
ATOM 1267 O O . LEU A 1 164 ? -15.306 -16.903 37.803 1.00 87.75 164 LEU A O 1
ATOM 1271 N N . ILE A 1 165 ? -15.756 -15.032 36.637 1.00 90.06 165 ILE A N 1
ATOM 1272 C CA . ILE A 1 165 ? -16.647 -14.436 37.641 1.00 90.06 165 ILE A CA 1
ATOM 1273 C C . ILE A 1 165 ? -17.936 -15.255 37.749 1.00 90.06 165 ILE A C 1
ATOM 1275 O O . ILE A 1 165 ? -18.347 -15.577 38.859 1.00 90.06 165 ILE A O 1
ATOM 1279 N N . THR A 1 166 ? -18.539 -15.662 36.629 1.00 87.25 166 THR A N 1
ATOM 1280 C CA . THR A 1 166 ? -19.758 -16.483 36.631 1.00 87.25 166 THR A CA 1
ATOM 1281 C C . THR A 1 166 ? -19.531 -17.840 37.300 1.00 87.25 166 THR A C 1
ATOM 1283 O O . THR A 1 166 ? -20.342 -18.241 38.130 1.00 87.25 166 THR A O 1
ATOM 1286 N N . GLN A 1 167 ? -18.410 -18.519 37.026 1.00 82.88 167 GLN A N 1
ATOM 1287 C CA . GLN A 1 167 ? -18.046 -19.760 37.724 1.00 82.88 167 GLN A CA 1
ATOM 1288 C C . GLN A 1 167 ? -17.866 -19.544 39.227 1.00 82.88 167 GLN A C 1
ATOM 1290 O O . GLN A 1 167 ? -18.342 -20.345 40.026 1.00 82.88 167 GLN A O 1
ATOM 1295 N N . LYS A 1 168 ? -17.199 -18.457 39.623 1.00 81.44 168 LYS A N 1
ATOM 1296 C CA . LYS A 1 168 ? -16.946 -18.156 41.034 1.00 81.44 168 LYS A CA 1
ATOM 1297 C C . LYS A 1 168 ? -18.222 -17.768 41.787 1.00 81.44 168 LYS A C 1
ATOM 1299 O O . LYS A 1 168 ? -18.353 -18.108 42.955 1.00 81.44 168 LYS A O 1
ATOM 1304 N N . CYS A 1 169 ? -19.166 -17.104 41.121 1.00 72.19 169 CYS A N 1
ATOM 1305 C CA . CYS A 1 169 ? -20.497 -16.824 41.658 1.00 72.19 169 CYS A CA 1
ATOM 1306 C C . CYS A 1 169 ? -21.395 -18.068 41.728 1.00 72.19 169 CYS A C 1
ATOM 1308 O O . CYS A 1 169 ? -22.276 -18.094 42.571 1.00 72.19 169 CYS A O 1
ATOM 1310 N N . ALA A 1 170 ? -21.189 -19.080 40.878 1.00 71.62 170 ALA A N 1
ATOM 1311 C CA . ALA A 1 170 ? -21.952 -20.334 40.902 1.00 71.62 170 ALA A CA 1
ATOM 1312 C C . ALA A 1 170 ? -21.443 -21.360 41.939 1.00 71.62 170 ALA A C 1
ATOM 1314 O O . ALA A 1 170 ? -22.093 -22.378 42.162 1.00 71.62 170 ALA A O 1
ATOM 1315 N N . LEU A 1 171 ? -20.268 -21.118 42.531 1.00 62.19 171 LEU A N 1
ATOM 1316 C CA . LEU A 1 171 ? -19.633 -21.963 43.552 1.00 62.19 171 LEU A CA 1
ATOM 1317 C C . LEU A 1 171 ? -19.856 -21.460 44.994 1.00 62.19 171 LEU A C 1
ATOM 1319 O O . LEU A 1 171 ? -19.404 -22.121 45.928 1.00 62.19 171 LEU A O 1
ATOM 1323 N N . ASN A 1 172 ? -20.535 -20.321 45.164 1.00 50.62 172 ASN A N 1
ATOM 1324 C CA . ASN A 1 172 ? -20.999 -19.768 46.443 1.00 50.62 172 ASN A CA 1
ATOM 1325 C C . ASN A 1 172 ? -22.523 -19.867 46.532 1.00 50.62 172 ASN A C 1
ATOM 1327 O O . ASN A 1 172 ? -23.023 -19.945 47.675 1.00 50.62 172 ASN A O 1
#

Mean predicted aligned error: 14.35 Å

Secondary structure (DSSP, 8-state):
---HHHHHHHHHHTT----HHHHHHHH--S-HHHHHHHHHHTT------EEEHHHHHHHHHHHHHHHTT-HHHHHHHHHHHHHHHHHHHHHTTPPP-EEE-S-S-HHHHHHHHHHHHHTTSS-HHHHHHHS-SSHHHHHHHTT----HHH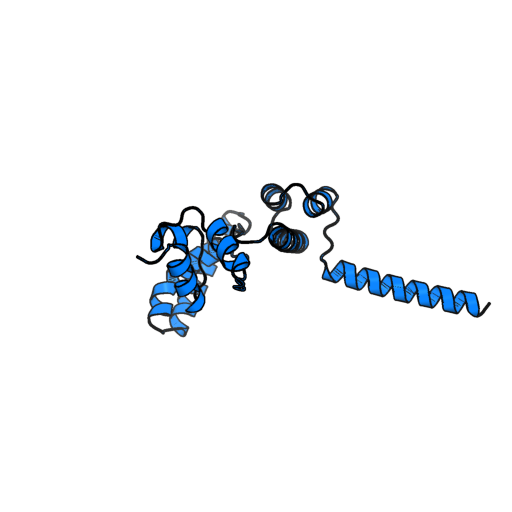HHHHHHHHHHHHHHHHHHHHT-

Foldseek 3Di:
DDDLLVVVVVCVVVVDDDACVNSCVPSVDNCVQVSLVVVVVVVDDDDWDKDFVLLVQLQVQLVVCVVVVNPPVSVVSSVVSSVVVVVVCVVVVHQTHIDGRNNDDLVVSLLNLLQCCLVVVDPLVVSLVPHDPDPSNVCSVVVVSDHPVNVVVVVVVVVVVVVVVVVVVVVD